Protein AF-A0A2S6AYR6-F1 (afdb_monomer_lite)

Sequence (87 aa):
RDSQSQGSGATSLDAAISGSQRSSQARARDVYRHPKETLQFFDLGPTQAVLEIAPGGGWYSDILAPYLRNAGQLYEAQYLSTSADLA

Structure (mmCIF, N/CA/C/O backbone):
data_AF-A0A2S6AYR6-F1
#
_entry.id   AF-A0A2S6AYR6-F1
#
loop_
_atom_site.group_PDB
_atom_site.id
_atom_site.type_symbol
_atom_site.label_atom_id
_atom_site.label_alt_id
_atom_site.label_comp_id
_atom_site.label_asym_id
_atom_site.label_entity_id
_atom_site.label_seq_id
_atom_site.pdbx_PDB_ins_code
_atom_site.Cartn_x
_atom_site.Cartn_y
_atom_site.Cartn_z
_atom_site.occupancy
_atom_site.B_iso_or_equiv
_atom_site.auth_seq_id
_atom_site.auth_comp_id
_atom_site.auth_asym_id
_atom_site.auth_atom_id
_atom_site.pdbx_PDB_model_num
ATOM 1 N N . ARG A 1 1 ? -25.703 -13.860 16.973 1.00 40.38 1 ARG A N 1
ATOM 2 C CA . ARG A 1 1 ? -25.545 -12.392 17.071 1.00 40.38 1 ARG A CA 1
ATOM 3 C C . ARG A 1 1 ? -25.046 -11.953 15.716 1.00 40.38 1 ARG A C 1
ATOM 5 O O . ARG A 1 1 ? -23.870 -12.124 15.431 1.00 40.38 1 ARG A O 1
ATOM 12 N N . ASP A 1 2 ? -25.976 -11.532 14.876 1.00 41.56 2 ASP A N 1
ATOM 13 C CA . ASP A 1 2 ? -25.693 -11.046 13.537 1.00 41.56 2 ASP A CA 1
ATOM 14 C C . ASP A 1 2 ? -25.051 -9.668 13.646 1.00 41.56 2 ASP A C 1
ATOM 16 O O . ASP A 1 2 ? -25.623 -8.744 14.219 1.00 41.56 2 ASP A O 1
ATOM 20 N N . SER A 1 3 ? -23.843 -9.540 13.117 1.00 42.69 3 SER A N 1
ATOM 21 C CA . SER A 1 3 ? -23.202 -8.252 12.884 1.00 42.69 3 SER A CA 1
ATOM 22 C C . SER A 1 3 ? -22.715 -8.223 11.444 1.00 42.69 3 SER A C 1
ATOM 24 O O . SER A 1 3 ? -21.524 -8.263 11.156 1.00 42.69 3 SER A O 1
ATOM 26 N N . GLN A 1 4 ? -23.682 -8.177 10.528 1.00 44.25 4 GLN A N 1
ATOM 27 C CA . GLN A 1 4 ? -23.482 -7.566 9.222 1.00 44.25 4 GLN A CA 1
ATOM 28 C C . GLN A 1 4 ? -23.575 -6.047 9.412 1.00 44.25 4 GLN A C 1
ATOM 30 O O . GLN A 1 4 ? -24.655 -5.468 9.345 1.00 44.25 4 GLN A O 1
ATOM 35 N N . SER A 1 5 ? -22.443 -5.394 9.672 1.00 45.12 5 SER A N 1
ATOM 36 C CA . SER A 1 5 ? -22.301 -3.958 9.429 1.00 45.12 5 SER A CA 1
ATOM 37 C C . SER A 1 5 ? -21.628 -3.786 8.073 1.00 45.12 5 SER A C 1
ATOM 39 O O . SER A 1 5 ? -20.421 -3.987 7.932 1.00 45.12 5 SER A O 1
ATOM 41 N N . GLN A 1 6 ? -22.433 -3.461 7.066 1.00 42.69 6 GLN A N 1
ATOM 42 C CA . GLN A 1 6 ? -21.953 -3.065 5.752 1.00 42.69 6 GLN A CA 1
ATOM 43 C C . GLN A 1 6 ? -21.106 -1.792 5.862 1.00 42.69 6 GLN A C 1
ATOM 45 O O . GLN A 1 6 ? -21.606 -0.739 6.248 1.00 42.69 6 GLN A O 1
ATOM 50 N N . GLY A 1 7 ? -19.831 -1.885 5.492 1.00 43.47 7 GLY A N 1
ATOM 51 C CA . GLY A 1 7 ? -19.004 -0.737 5.140 1.00 43.47 7 GLY A CA 1
ATOM 52 C C . GLY A 1 7 ? -18.929 -0.625 3.622 1.00 43.47 7 GLY A C 1
ATOM 53 O O . GLY A 1 7 ? -17.960 -1.084 3.026 1.00 43.47 7 GLY A O 1
ATOM 54 N N . SER A 1 8 ? -19.939 -0.031 2.986 1.00 51.09 8 SER A N 1
ATOM 55 C CA . SER A 1 8 ? -20.067 0.106 1.521 1.00 51.09 8 SER A CA 1
ATOM 56 C C . SER A 1 8 ? -19.059 1.074 0.872 1.00 51.09 8 SER A C 1
ATOM 58 O O . SER A 1 8 ? -19.350 1.671 -0.159 1.00 51.09 8 SER A O 1
ATOM 60 N N . GLY A 1 9 ? -17.879 1.252 1.468 1.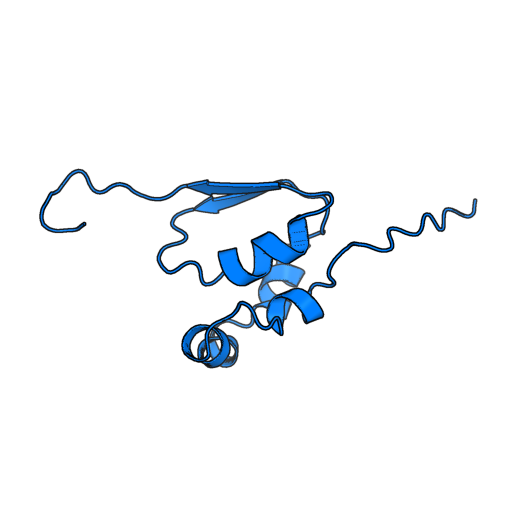00 60.00 9 GLY A N 1
ATOM 61 C CA . GLY A 1 9 ? -16.827 2.139 0.967 1.00 60.00 9 GLY A CA 1
ATOM 62 C C . GLY A 1 9 ? -15.419 1.547 0.983 1.00 60.00 9 GLY A C 1
ATOM 63 O O . GLY A 1 9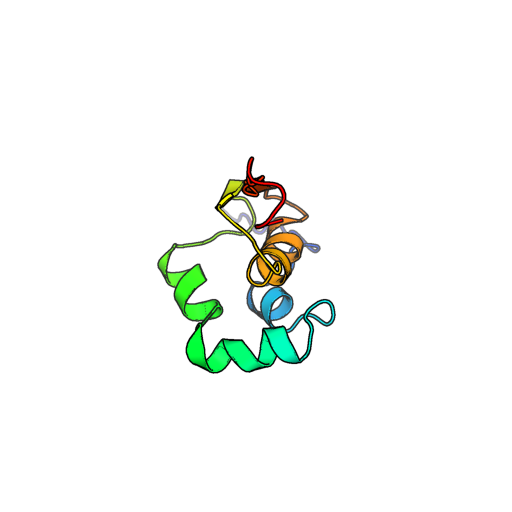 ? -14.545 2.115 0.339 1.00 60.00 9 GLY A O 1
ATOM 64 N N . ALA A 1 10 ? -15.169 0.432 1.684 1.00 68.62 10 ALA A N 1
ATOM 65 C CA . ALA A 1 10 ? -13.826 -0.139 1.797 1.00 68.62 10 ALA A CA 1
ATOM 66 C C . ALA A 1 10 ? -13.365 -0.771 0.474 1.00 68.62 10 ALA A C 1
ATOM 68 O O . ALA A 1 10 ? -13.981 -1.711 -0.026 1.00 68.62 10 ALA A O 1
ATOM 69 N N . THR A 1 11 ? -12.265 -0.261 -0.081 1.00 90.50 11 THR A N 1
ATOM 70 C CA . THR A 1 11 ? -11.579 -0.873 -1.223 1.00 90.50 11 THR A CA 1
ATOM 71 C C . THR A 1 11 ? -11.104 -2.269 -0.820 1.00 90.50 11 THR A C 1
ATOM 73 O O . THR A 1 11 ? -10.429 -2.413 0.197 1.00 90.50 11 THR A O 1
ATOM 76 N N . SER A 1 12 ? -11.431 -3.307 -1.594 1.00 95.88 12 SER A N 1
ATOM 77 C CA . SER A 1 12 ? -10.853 -4.635 -1.357 1.00 95.88 12 SER A CA 1
ATOM 78 C C . SER A 1 12 ? -9.353 -4.635 -1.670 1.00 95.88 12 SER A C 1
ATOM 80 O O . SER A 1 12 ? -8.886 -3.842 -2.488 1.00 95.88 12 SER A O 1
ATOM 82 N N . LEU A 1 13 ? -8.588 -5.551 -1.065 1.00 97.00 13 LEU A N 1
ATOM 83 C CA . LEU A 1 13 ? -7.151 -5.664 -1.342 1.00 97.00 13 LEU A CA 1
ATOM 84 C C . LEU A 1 13 ? -6.880 -5.909 -2.838 1.00 97.00 13 LEU A C 1
ATOM 86 O O . LEU A 1 13 ? -6.001 -5.282 -3.422 1.00 97.00 13 LEU A O 1
ATOM 90 N N . ASP A 1 14 ? -7.693 -6.747 -3.487 1.00 98.00 14 ASP A N 1
ATOM 91 C CA . ASP A 1 14 ? -7.601 -6.998 -4.930 1.00 98.00 14 ASP A CA 1
ATOM 92 C C . ASP A 1 14 ? -7.885 -5.739 -5.769 1.00 98.00 14 ASP A C 1
ATOM 94 O O . ASP A 1 14 ? -7.192 -5.482 -6.757 1.00 98.00 14 ASP A O 1
ATOM 98 N N . ALA A 1 15 ? -8.862 -4.916 -5.369 1.00 97.56 15 ALA A N 1
ATOM 99 C CA . ALA A 1 15 ? -9.155 -3.650 -6.042 1.00 97.56 15 ALA A CA 1
ATOM 100 C C . ALA A 1 15 ? -8.035 -2.615 -5.841 1.00 97.56 15 ALA A C 1
ATOM 102 O O . ALA A 1 15 ? -7.718 -1.869 -6.764 1.00 97.56 15 ALA A O 1
ATOM 103 N N . ALA A 1 16 ? -7.393 -2.594 -4.670 1.00 97.56 16 ALA A N 1
ATOM 104 C CA . ALA A 1 16 ? -6.243 -1.731 -4.414 1.00 97.56 16 ALA A CA 1
ATOM 105 C C . ALA A 1 16 ? -5.026 -2.136 -5.268 1.00 97.56 16 ALA A C 1
ATOM 107 O O . ALA A 1 16 ? -4.399 -1.277 -5.890 1.00 97.56 16 ALA A O 1
ATOM 108 N N . ILE A 1 17 ? -4.736 -3.441 -5.365 1.00 98.31 17 ILE A N 1
ATOM 109 C CA . ILE A 1 17 ? -3.628 -3.985 -6.171 1.00 98.31 17 ILE A CA 1
ATOM 110 C C . ILE A 1 17 ? -3.842 -3.730 -7.670 1.00 98.31 17 ILE A C 1
ATOM 112 O O . ILE A 1 17 ? -2.905 -3.337 -8.366 1.00 98.31 17 ILE A O 1
ATOM 116 N N . SER A 1 18 ? -5.069 -3.919 -8.166 1.00 97.44 18 SER A N 1
ATOM 117 C CA . SER A 1 18 ? -5.426 -3.726 -9.584 1.00 97.44 18 SER A CA 1
ATOM 118 C C . SER A 1 18 ? -5.8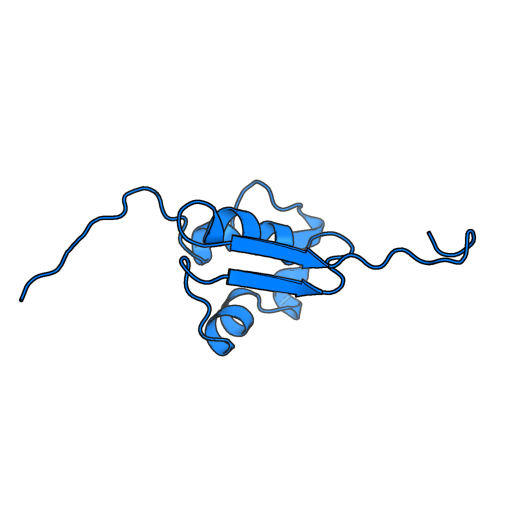23 -2.287 -9.947 1.00 97.44 18 SER A C 1
ATOM 120 O O . SER A 1 18 ? -6.167 -2.015 -11.099 1.00 97.44 18 SER A O 1
ATOM 122 N N . GLY A 1 19 ? -5.759 -1.360 -8.988 1.00 96.44 19 GLY A N 1
ATOM 123 C CA . GLY A 1 19 ? -6.271 -0.002 -9.134 1.00 96.44 19 GLY A CA 1
ATOM 124 C C . GLY A 1 19 ? -5.578 0.823 -10.225 1.00 96.44 19 GLY A C 1
ATOM 125 O O . GLY A 1 19 ? -4.383 0.681 -10.509 1.00 96.44 19 GLY A O 1
ATOM 126 N N . SER A 1 20 ? -6.342 1.726 -10.844 1.00 96.56 20 SER A N 1
ATOM 127 C CA . SER A 1 20 ? -5.878 2.568 -11.953 1.00 96.56 20 SER A CA 1
ATOM 128 C C . SER A 1 20 ? -4.838 3.610 -11.541 1.00 96.56 20 SER A C 1
ATOM 130 O O . SER A 1 20 ? -4.125 4.111 -12.406 1.00 96.56 20 SER A O 1
ATOM 132 N N . GLN A 1 21 ? -4.722 3.915 -10.243 1.00 96.38 21 GLN A N 1
ATOM 133 C CA . GLN A 1 21 ? -3.690 4.806 -9.708 1.00 96.38 21 GLN A CA 1
ATOM 134 C C . GLN A 1 21 ? -2.272 4.244 -9.883 1.00 96.38 21 GLN A C 1
ATOM 136 O O . GLN A 1 21 ? -1.315 5.010 -9.939 1.00 96.38 21 GLN A O 1
ATOM 141 N N . ARG A 1 22 ? -2.123 2.917 -10.011 1.00 97.69 22 ARG A N 1
ATOM 142 C CA . ARG A 1 22 ? -0.808 2.288 -10.163 1.00 97.69 22 ARG A CA 1
ATOM 143 C C . ARG A 1 22 ? -0.237 2.553 -11.553 1.00 97.69 22 ARG A C 1
ATOM 145 O O . ARG A 1 22 ? -0.938 2.440 -12.560 1.00 97.69 22 ARG A O 1
ATOM 152 N N . SER A 1 23 ? 1.058 2.834 -11.650 1.00 97.50 23 SER A N 1
ATOM 153 C CA . SER A 1 23 ? 1.726 2.921 -12.955 1.00 97.50 23 SER A CA 1
ATOM 154 C C . SER A 1 23 ? 1.890 1.535 -13.603 1.00 97.50 23 SER A C 1
ATOM 156 O O . SER A 1 23 ? 1.847 0.496 -12.936 1.00 97.50 23 SER A O 1
ATOM 158 N N . SER A 1 24 ? 2.108 1.489 -14.923 1.00 97.50 24 SER A N 1
ATOM 159 C CA . SER A 1 24 ? 2.428 0.234 -15.625 1.00 97.50 24 SER A CA 1
ATOM 160 C C . SER A 1 24 ? 3.725 -0.393 -15.107 1.00 97.50 24 SER A C 1
ATOM 162 O O . SER A 1 24 ? 3.785 -1.607 -14.930 1.00 97.50 24 SER A O 1
ATOM 164 N N . GLN A 1 25 ? 4.729 0.431 -14.797 1.00 97.44 25 GLN A N 1
ATOM 165 C CA . GLN A 1 25 ? 5.996 -0.003 -14.209 1.00 97.44 25 GLN A CA 1
ATOM 166 C C . GLN A 1 25 ? 5.809 -0.599 -12.808 1.00 97.44 25 GLN A C 1
ATOM 168 O O . GLN A 1 25 ? 6.441 -1.605 -12.479 1.00 97.44 25 GLN A O 1
ATOM 173 N N . ALA A 1 26 ? 4.936 -0.006 -11.987 1.00 97.81 26 ALA A N 1
ATOM 174 C CA . ALA A 1 26 ? 4.622 -0.535 -10.667 1.00 97.81 26 ALA A CA 1
ATOM 175 C C . ALA A 1 26 ? 3.959 -1.916 -10.785 1.00 97.81 26 ALA A C 1
ATOM 177 O O . ALA A 1 26 ? 4.480 -2.878 -10.222 1.00 97.81 26 ALA A O 1
ATOM 178 N N . ARG A 1 27 ? 2.907 -2.049 -11.605 1.00 98.06 27 ARG A N 1
ATOM 179 C CA . ARG A 1 27 ? 2.224 -3.337 -11.846 1.00 98.06 27 ARG A CA 1
ATOM 180 C C . ARG A 1 27 ? 3.141 -4.415 -12.425 1.00 98.06 27 ARG A C 1
ATOM 182 O O . ARG A 1 27 ? 3.070 -5.566 -12.015 1.00 98.06 27 ARG A O 1
ATOM 189 N N . ALA A 1 28 ? 4.047 -4.057 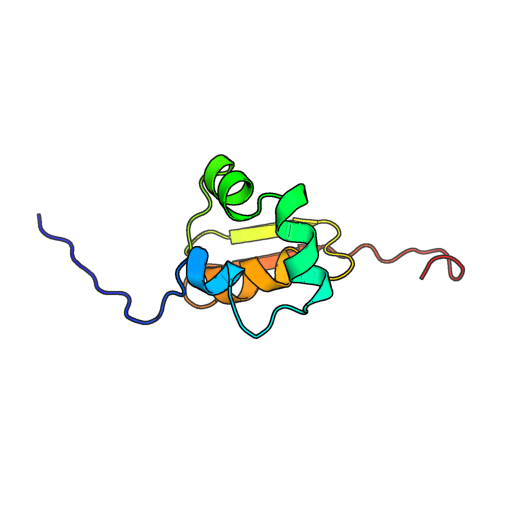-13.338 1.00 97.94 28 ALA A N 1
ATOM 190 C CA . ALA A 1 28 ? 4.977 -5.014 -13.949 1.00 97.94 28 ALA A CA 1
ATOM 191 C C . ALA A 1 28 ? 5.896 -5.710 -12.926 1.00 97.94 28 ALA A C 1
ATOM 193 O O . ALA A 1 28 ? 6.438 -6.778 -13.203 1.00 97.94 28 ALA A O 1
ATOM 194 N N . ARG A 1 29 ? 6.070 -5.124 -11.736 1.00 98.00 29 ARG A N 1
ATOM 195 C CA . ARG A 1 29 ? 6.867 -5.705 -10.651 1.00 98.00 29 ARG A CA 1
ATOM 196 C C . ARG A 1 29 ? 6.086 -6.671 -9.759 1.00 98.00 29 ARG A C 1
ATOM 198 O O . ARG A 1 29 ? 6.721 -7.362 -8.966 1.00 98.00 29 ARG A O 1
ATOM 205 N N . ASP A 1 30 ? 4.759 -6.740 -9.875 1.00 98.38 30 ASP A N 1
ATOM 206 C CA . ASP A 1 30 ? 3.910 -7.575 -9.014 1.00 98.38 30 ASP A CA 1
ATOM 207 C C . ASP A 1 30 ? 4.276 -9.063 -9.130 1.00 98.38 30 ASP A C 1
ATOM 209 O O . ASP A 1 30 ? 4.294 -9.756 -8.119 1.00 98.38 30 ASP A O 1
ATOM 213 N N . VAL A 1 31 ? 4.687 -9.529 -10.319 1.00 98.19 31 VAL A N 1
ATOM 214 C CA . VAL A 1 31 ? 5.133 -10.920 -10.543 1.00 98.19 31 VAL A CA 1
ATOM 215 C C . VAL A 1 31 ? 6.353 -11.315 -9.704 1.00 98.19 31 VAL A C 1
ATOM 217 O O . VAL A 1 31 ? 6.541 -12.491 -9.429 1.00 98.19 31 VAL A O 1
ATOM 220 N N . TYR A 1 32 ? 7.174 -10.346 -9.292 1.00 98.12 32 TYR A N 1
ATOM 221 C CA . TYR A 1 32 ? 8.356 -10.584 -8.458 1.00 98.12 32 TYR A CA 1
ATOM 222 C C . TYR A 1 32 ? 8.112 -10.252 -6.986 1.00 98.12 32 TYR A C 1
ATOM 224 O O . TYR A 1 32 ? 8.851 -10.701 -6.115 1.00 98.12 32 TYR A O 1
ATOM 232 N N . ARG A 1 33 ? 7.130 -9.387 -6.712 1.00 97.31 33 ARG A N 1
ATOM 233 C CA . ARG A 1 33 ? 6.875 -8.827 -5.379 1.00 97.31 33 ARG A CA 1
ATOM 234 C C . ARG A 1 33 ? 5.694 -9.464 -4.665 1.00 97.31 33 ARG A C 1
ATOM 236 O O . ARG A 1 33 ? 5.584 -9.265 -3.464 1.00 97.31 33 ARG A O 1
ATOM 243 N N . HIS A 1 34 ? 4.836 -10.188 -5.384 1.00 98.38 34 HIS A N 1
ATOM 244 C CA . HIS A 1 34 ? 3.695 -10.930 -4.841 1.00 98.38 34 HIS A CA 1
ATOM 245 C C . HIS A 1 34 ? 2.914 -10.115 -3.792 1.00 98.38 34 HIS A C 1
ATOM 247 O O . HIS A 1 34 ? 2.884 -10.484 -2.615 1.00 98.38 34 HIS A O 1
ATOM 253 N N . PRO A 1 35 ? 2.363 -8.937 -4.164 1.00 98.38 35 PRO A N 1
ATOM 254 C CA . PRO A 1 35 ? 1.808 -8.003 -3.187 1.00 98.38 35 PRO A CA 1
ATOM 255 C C . PRO A 1 35 ? 0.655 -8.609 -2.394 1.00 98.38 35 PRO A C 1
ATOM 257 O O . PRO A 1 35 ? 0.552 -8.372 -1.195 1.00 98.38 35 PRO A O 1
ATOM 260 N N . LYS A 1 36 ? -0.204 -9.403 -3.041 1.00 98.31 36 LYS A N 1
ATOM 261 C CA . LYS A 1 36 ? -1.351 -10.018 -2.374 1.00 98.31 36 LYS A CA 1
ATOM 262 C C . LYS A 1 36 ? -0.886 -10.993 -1.303 1.00 98.31 36 LYS A C 1
ATOM 264 O O . LYS A 1 36 ? -1.266 -10.855 -0.147 1.00 98.31 36 LYS A O 1
ATOM 269 N N . GLU A 1 37 ? -0.036 -11.933 -1.690 1.00 98.62 37 GLU A N 1
ATOM 270 C CA . GLU A 1 37 ? 0.488 -12.979 -0.820 1.00 98.62 37 GLU A CA 1
ATOM 271 C C . GLU A 1 37 ? 1.299 -12.375 0.328 1.00 98.62 37 GLU A C 1
ATOM 273 O O . GLU A 1 37 ? 1.138 -12.779 1.475 1.00 98.62 37 GLU A O 1
ATOM 278 N N . THR A 1 38 ? 2.114 -11.356 0.041 1.00 98.50 38 THR A N 1
ATOM 279 C CA . THR A 1 38 ? 2.908 -10.656 1.058 1.00 98.50 38 THR A CA 1
ATOM 280 C C . THR A 1 38 ? 2.018 -9.946 2.075 1.00 98.50 38 THR A C 1
ATOM 282 O O . THR A 1 38 ? 2.202 -10.118 3.277 1.00 98.50 38 THR A O 1
ATOM 285 N N . LEU A 1 39 ? 1.030 -9.165 1.626 1.00 98.19 39 LEU A N 1
ATOM 286 C CA . LEU A 1 39 ? 0.152 -8.419 2.535 1.00 98.19 39 LEU A CA 1
ATOM 287 C C . LEU A 1 39 ? -0.794 -9.346 3.316 1.00 98.19 39 LEU A C 1
ATOM 289 O O . LEU A 1 39 ? -1.114 -9.060 4.467 1.00 98.19 39 LEU A O 1
ATOM 293 N N . GLN A 1 40 ? -1.184 -10.483 2.733 1.00 97.38 40 GLN A N 1
ATOM 294 C CA . GLN A 1 40 ? -1.920 -11.538 3.435 1.00 97.38 40 GLN A CA 1
ATOM 295 C C . GLN A 1 40 ? -1.059 -12.267 4.468 1.00 97.38 40 GLN A C 1
ATOM 297 O O . GLN A 1 40 ? -1.553 -12.587 5.543 1.00 97.38 40 GLN A O 1
ATOM 302 N N . PHE A 1 41 ? 0.221 -12.508 4.177 1.00 98.25 41 PHE A N 1
ATOM 303 C CA . PHE A 1 41 ? 1.150 -13.111 5.135 1.00 98.25 41 PHE A CA 1
ATOM 304 C C . PHE A 1 41 ? 1.286 -12.267 6.411 1.00 98.25 41 PHE A C 1
ATOM 306 O O . PHE A 1 41 ? 1.369 -12.818 7.505 1.00 98.25 41 PHE A O 1
ATOM 313 N N . PHE A 1 42 ? 1.250 -10.938 6.282 1.00 97.38 42 PHE A N 1
ATOM 314 C CA . PHE A 1 42 ? 1.241 -10.015 7.421 1.00 97.38 42 PHE A CA 1
ATOM 315 C C . PHE A 1 42 ? -0.134 -9.833 8.080 1.00 97.38 42 PHE A C 1
ATOM 317 O O . PHE A 1 42 ? -0.246 -9.036 9.008 1.00 97.38 42 PHE A O 1
ATOM 324 N N . ASP A 1 43 ? -1.162 -10.548 7.613 1.00 97.31 43 ASP A N 1
ATOM 325 C CA . ASP A 1 43 ? -2.551 -10.419 8.070 1.00 97.31 43 ASP A CA 1
ATOM 326 C C . ASP A 1 43 ? -3.043 -8.957 8.043 1.00 97.31 43 ASP A C 1
ATOM 328 O O . ASP A 1 43 ? -3.615 -8.426 9.002 1.00 97.31 43 ASP A O 1
ATOM 332 N N . LEU A 1 44 ? -2.757 -8.263 6.930 1.00 97.44 44 LEU A N 1
ATOM 333 C CA . LEU A 1 44 ? -3.103 -6.855 6.785 1.00 97.44 44 LEU A CA 1
ATOM 334 C C . LEU A 1 44 ? -4.621 -6.657 6.621 1.00 97.44 44 LEU A C 1
ATOM 336 O O . LEU A 1 44 ? -5.222 -6.999 5.596 1.00 97.44 44 LEU A O 1
ATOM 340 N N . GLY A 1 45 ? -5.225 -5.986 7.598 1.00 96.62 45 GLY A N 1
ATOM 341 C CA . GLY A 1 45 ? -6.628 -5.575 7.598 1.00 96.62 45 GLY A CA 1
ATOM 342 C C . GLY A 1 45 ? -6.830 -4.099 7.215 1.00 96.62 45 GLY A C 1
ATOM 343 O O . GLY A 1 45 ? -5.970 -3.263 7.491 1.00 96.62 45 GLY A O 1
ATOM 344 N N . PRO A 1 46 ? -7.997 -3.726 6.652 1.00 97.00 46 PRO A N 1
ATOM 345 C CA . PRO A 1 46 ? -8.264 -2.369 6.156 1.00 97.00 46 PRO A CA 1
ATOM 346 C C . PRO A 1 46 ? -8.457 -1.315 7.264 1.00 97.00 46 PRO A C 1
ATOM 348 O O . PRO A 1 46 ? -8.624 -0.135 6.966 1.00 97.00 46 PRO A O 1
ATOM 351 N N . THR A 1 47 ? -8.475 -1.725 8.536 1.00 97.44 47 THR A N 1
ATOM 352 C CA . THR A 1 47 ? -8.679 -0.847 9.703 1.00 97.44 47 THR A CA 1
ATOM 353 C C . THR A 1 47 ? -7.405 -0.625 10.520 1.00 97.44 47 THR A C 1
ATOM 355 O O . THR A 1 47 ? -7.451 -0.005 11.580 1.00 97.44 47 THR A O 1
ATOM 358 N N . GLN A 1 48 ? -6.280 -1.201 10.097 1.00 98.00 48 GLN A N 1
ATOM 359 C CA . GLN A 1 48 ? -5.020 -1.113 10.830 1.00 98.00 48 GLN A CA 1
ATOM 360 C C . GLN A 1 48 ? -4.332 0.239 10.597 1.00 98.00 48 GLN A C 1
ATOM 362 O O . GLN A 1 48 ? -4.569 0.923 9.599 1.00 98.00 48 GLN A O 1
ATOM 367 N N . ALA A 1 49 ? -3.451 0.607 11.525 1.00 98.38 49 ALA A N 1
ATOM 368 C CA . ALA A 1 49 ? -2.455 1.646 11.311 1.00 98.38 49 ALA A CA 1
ATOM 369 C C . ALA A 1 49 ? -1.163 0.991 10.808 1.00 98.38 49 ALA A C 1
ATOM 371 O O . ALA A 1 49 ? -0.644 0.074 11.445 1.00 98.38 49 ALA A O 1
ATOM 372 N N . VAL A 1 50 ? -0.655 1.454 9.670 1.00 98.38 50 VAL A N 1
ATOM 373 C CA . VAL A 1 50 ? 0.506 0.888 8.980 1.00 98.38 50 VAL A CA 1
ATOM 374 C C . VAL A 1 50 ? 1.572 1.960 8.845 1.00 98.38 50 VAL A C 1
ATOM 376 O O . VAL A 1 50 ? 1.285 3.062 8.388 1.00 98.38 50 VAL A O 1
ATOM 379 N N . LEU A 1 51 ? 2.803 1.630 9.229 1.00 97.81 51 LEU A N 1
ATOM 380 C CA . LEU A 1 51 ? 3.980 2.460 8.996 1.00 97.81 51 LEU A CA 1
ATOM 381 C C . LEU A 1 51 ? 4.785 1.877 7.830 1.00 97.81 51 LEU A C 1
ATOM 383 O O . LEU A 1 51 ? 5.360 0.797 7.959 1.00 97.81 51 LEU A O 1
ATOM 387 N N . GLU A 1 52 ? 4.854 2.597 6.714 1.00 96.88 52 GLU A N 1
ATOM 388 C CA . GLU A 1 52 ? 5.744 2.287 5.596 1.00 96.88 52 GLU A CA 1
ATOM 389 C C . GLU A 1 52 ? 7.076 3.015 5.785 1.00 96.88 52 GLU A C 1
ATOM 391 O O . GLU A 1 52 ? 7.158 4.242 5.730 1.00 96.88 52 GLU A O 1
ATOM 396 N N . ILE A 1 53 ? 8.137 2.248 6.029 1.00 94.94 53 ILE A N 1
ATOM 397 C CA . ILE A 1 53 ? 9.497 2.770 6.165 1.00 94.94 53 ILE A CA 1
ATOM 398 C C . ILE A 1 53 ? 10.158 2.763 4.790 1.00 94.94 53 ILE A C 1
ATOM 400 O O . ILE A 1 53 ? 10.171 1.731 4.121 1.00 94.94 53 ILE A O 1
ATOM 404 N N . ALA A 1 54 ? 10.757 3.891 4.407 1.00 91.69 54 ALA A N 1
ATOM 405 C CA . ALA A 1 54 ? 11.417 4.076 3.117 1.00 91.69 54 ALA A CA 1
ATOM 406 C C . ALA A 1 54 ? 10.508 3.726 1.915 1.00 91.69 54 ALA A C 1
ATOM 408 O O . ALA A 1 54 ? 10.866 2.851 1.119 1.00 91.69 54 ALA A O 1
ATOM 409 N N . PRO A 1 55 ? 9.360 4.415 1.741 1.00 92.56 55 PRO A N 1
ATOM 410 C CA . PRO A 1 55 ? 8.430 4.140 0.638 1.00 92.56 55 PRO A CA 1
ATOM 411 C C . PRO A 1 55 ? 9.085 4.296 -0.744 1.00 92.56 55 PRO A C 1
ATOM 413 O O . PRO A 1 55 ? 8.679 3.657 -1.722 1.00 92.56 55 PRO A O 1
ATOM 416 N N . GLY A 1 56 ? 10.146 5.107 -0.843 1.00 90.00 56 GLY A N 1
ATOM 417 C CA . GLY A 1 56 ? 10.917 5.276 -2.071 1.00 90.00 56 GLY A CA 1
ATOM 418 C C . GLY A 1 56 ? 10.016 5.766 -3.203 1.00 90.00 56 GLY A C 1
ATOM 419 O O . GLY A 1 56 ? 9.398 6.815 -3.095 1.00 90.00 56 GLY A O 1
ATOM 420 N N . GLY A 1 57 ? 9.910 4.990 -4.283 1.00 90.38 57 GLY A N 1
ATOM 421 C CA . GLY A 1 57 ? 9.013 5.290 -5.406 1.00 90.38 57 GLY A CA 1
ATOM 422 C C . GLY A 1 57 ? 7.526 4.977 -5.171 1.00 90.38 57 GLY A C 1
ATOM 423 O O . GLY A 1 57 ? 6.798 4.867 -6.152 1.00 90.38 57 GLY A O 1
ATOM 424 N N . GLY A 1 58 ? 7.091 4.739 -3.928 1.00 95.19 58 GLY A N 1
ATOM 425 C CA . GLY A 1 58 ? 5.675 4.597 -3.554 1.00 95.19 58 GLY A CA 1
ATOM 426 C C . GLY A 1 58 ? 5.006 3.289 -3.985 1.00 95.19 58 GLY A C 1
ATOM 427 O O . GLY A 1 58 ? 3.788 3.210 -4.103 1.00 95.19 58 GLY A O 1
ATOM 428 N N . TRP A 1 59 ? 5.782 2.236 -4.262 1.00 97.62 59 TRP A N 1
ATOM 429 C CA . TRP A 1 59 ? 5.230 1.012 -4.856 1.00 97.62 59 TRP A CA 1
ATOM 430 C C . TRP A 1 59 ? 4.197 0.311 -3.961 1.00 97.62 59 TRP A C 1
ATOM 432 O O . TRP A 1 59 ? 3.221 -0.221 -4.496 1.00 97.62 59 TRP A O 1
ATOM 442 N N . TYR A 1 60 ? 4.432 0.285 -2.640 1.00 97.81 60 TYR A N 1
ATOM 443 C CA . TYR A 1 60 ? 3.469 -0.217 -1.655 1.00 97.81 60 TYR A CA 1
ATOM 444 C C . TYR A 1 60 ? 2.468 0.871 -1.257 1.00 97.81 60 TYR A C 1
ATOM 446 O O . TYR A 1 60 ? 1.283 0.545 -1.188 1.00 97.81 60 TYR A O 1
ATOM 454 N N . SER A 1 61 ? 2.887 2.136 -1.116 1.00 97.62 61 SER A N 1
ATOM 455 C CA . SER A 1 61 ? 1.987 3.286 -0.913 1.00 97.62 61 SER A CA 1
ATOM 456 C C . SER A 1 61 ? 0.782 3.272 -1.859 1.00 97.62 61 SER A C 1
ATOM 458 O O . SER A 1 61 ? -0.360 3.398 -1.418 1.00 97.62 61 SER A O 1
ATOM 460 N N . ASP A 1 62 ? 1.013 3.016 -3.151 1.00 97.94 62 A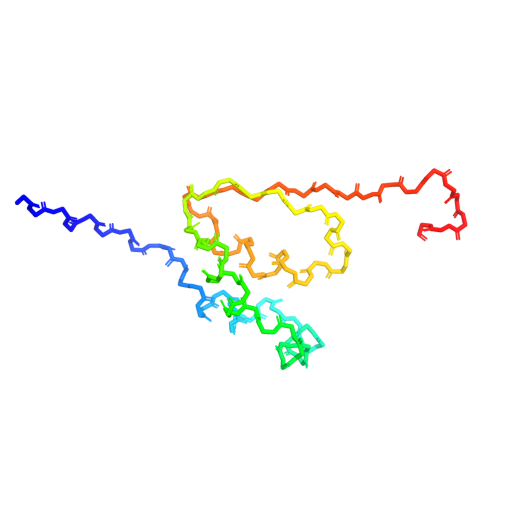SP A N 1
ATOM 461 C CA . ASP A 1 62 ? -0.014 2.943 -4.203 1.00 97.94 62 ASP A CA 1
ATOM 462 C C . ASP A 1 62 ? -1.103 1.874 -3.963 1.00 97.94 62 ASP A C 1
ATOM 464 O O . ASP A 1 62 ? -2.192 1.947 -4.546 1.00 97.94 62 ASP A O 1
ATOM 468 N N . ILE A 1 63 ? -0.806 0.864 -3.138 1.00 98.44 63 ILE A N 1
ATOM 469 C CA . ILE A 1 63 ? -1.723 -0.211 -2.728 1.00 98.44 63 ILE A CA 1
ATOM 470 C C . ILE A 1 63 ? -2.301 0.100 -1.341 1.00 98.44 63 ILE A C 1
ATOM 472 O O . ILE A 1 63 ? -3.513 0.021 -1.135 1.00 98.44 63 ILE A O 1
ATOM 476 N N . LEU A 1 64 ? -1.444 0.464 -0.385 1.00 98.31 64 LEU A N 1
ATOM 477 C CA . LEU A 1 64 ? -1.812 0.673 1.015 1.00 98.31 64 LEU A CA 1
ATOM 478 C C . LEU A 1 64 ? -2.737 1.880 1.189 1.00 98.31 64 LEU A C 1
ATOM 480 O O . LEU A 1 64 ? -3.734 1.784 1.905 1.00 98.31 64 LEU A O 1
ATOM 484 N N . ALA A 1 65 ? -2.462 2.989 0.499 1.00 97.50 65 ALA A N 1
ATOM 485 C CA . ALA A 1 65 ? -3.240 4.217 0.622 1.00 97.50 65 ALA A CA 1
ATOM 486 C C . ALA A 1 65 ? -4.733 4.017 0.286 1.00 97.50 65 ALA A C 1
ATOM 488 O O . ALA A 1 65 ? -5.573 4.369 1.118 1.00 97.50 65 ALA A O 1
ATOM 489 N N . PRO A 1 66 ? -5.126 3.432 -0.868 1.00 97.38 66 PRO A N 1
ATOM 490 C CA . PRO A 1 66 ? -6.539 3.172 -1.150 1.00 97.38 66 PRO A C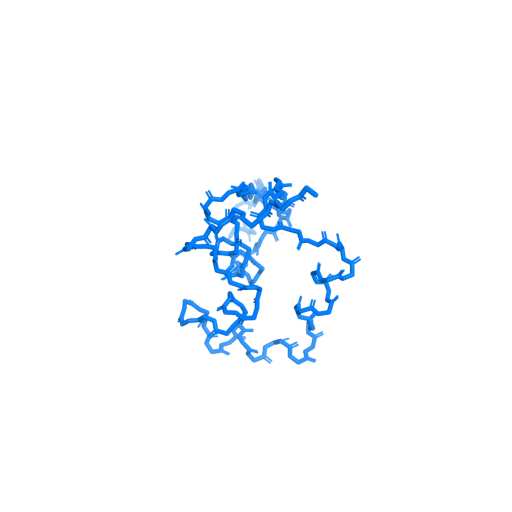A 1
ATOM 491 C C . PRO A 1 66 ? -7.146 2.039 -0.308 1.00 97.38 66 PRO A C 1
ATOM 493 O O . PRO A 1 66 ? -8.351 2.086 -0.052 1.00 97.38 66 PRO A O 1
ATOM 496 N N . TYR A 1 67 ? -6.357 1.046 0.126 1.00 98.00 67 TYR A N 1
ATOM 497 C CA . TYR A 1 67 ? -6.846 -0.057 0.967 1.00 98.00 67 TYR A CA 1
ATOM 498 C C . TYR A 1 67 ? -7.210 0.410 2.385 1.00 98.00 67 TYR A C 1
ATOM 500 O O . TYR A 1 67 ? -8.241 0.014 2.926 1.00 98.00 67 TYR A O 1
ATOM 508 N N . LEU A 1 68 ? -6.406 1.310 2.958 1.00 97.81 68 LEU A N 1
ATOM 509 C CA . LEU A 1 68 ? -6.579 1.820 4.323 1.00 97.81 68 LEU A CA 1
ATOM 510 C C . LEU A 1 68 ? -7.438 3.095 4.393 1.00 97.81 68 LEU A C 1
ATOM 512 O O . LEU A 1 68 ? -7.875 3.469 5.477 1.00 97.81 68 LEU A O 1
ATOM 516 N N . ARG A 1 69 ? -7.726 3.749 3.255 1.00 96.62 69 ARG A N 1
ATOM 517 C CA . ARG A 1 69 ? -8.312 5.105 3.153 1.00 96.62 69 ARG A CA 1
ATOM 518 C C . ARG A 1 69 ? -9.476 5.409 4.101 1.00 96.62 69 ARG A C 1
ATOM 520 O O . ARG A 1 69 ? -9.578 6.532 4.582 1.00 96.62 69 ARG A O 1
ATOM 527 N N . ASN A 1 70 ? -10.398 4.466 4.287 1.00 95.31 70 ASN A N 1
ATOM 528 C CA . ASN A 1 70 ? -11.667 4.755 4.963 1.00 95.31 70 ASN A CA 1
ATOM 529 C C . ASN A 1 70 ? -11.657 4.471 6.464 1.00 95.31 70 ASN A C 1
ATOM 531 O O . ASN A 1 70 ? -12.426 5.092 7.191 1.00 95.31 70 ASN A O 1
ATOM 535 N N . ALA A 1 71 ? -10.865 3.498 6.913 1.00 95.69 71 ALA A N 1
ATOM 536 C CA . ALA A 1 71 ? -10.952 2.979 8.279 1.00 95.69 71 ALA A CA 1
ATOM 537 C C . ALA A 1 71 ? -9.591 2.694 8.925 1.00 95.69 71 ALA A C 1
ATOM 539 O O . ALA A 1 71 ? -9.540 2.438 10.126 1.00 95.69 71 ALA A O 1
ATOM 540 N N . GLY A 1 72 ? -8.512 2.718 8.147 1.00 97.06 72 GLY A N 1
ATOM 541 C CA . GLY A 1 72 ? -7.145 2.548 8.611 1.00 97.06 72 GLY A CA 1
ATOM 542 C C . GLY A 1 72 ? -6.355 3.846 8.501 1.00 97.06 72 GLY A C 1
ATOM 543 O O . GLY A 1 72 ? -6.893 4.919 8.218 1.00 97.06 72 GLY A O 1
ATOM 544 N N . GLN A 1 73 ? -5.052 3.738 8.735 1.00 98.38 73 GLN A N 1
ATOM 545 C CA . GLN A 1 73 ? -4.113 4.848 8.602 1.00 98.38 73 GLN A CA 1
ATOM 546 C C . GLN A 1 73 ? -2.820 4.354 7.965 1.00 98.38 73 GLN A C 1
ATOM 548 O O . GLN A 1 73 ? -2.288 3.323 8.365 1.00 98.38 73 GLN A O 1
ATOM 553 N N . LEU A 1 74 ? -2.311 5.105 6.992 1.00 98.25 74 LEU A N 1
ATOM 554 C CA . LEU A 1 74 ? -0.978 4.910 6.438 1.00 98.25 74 LEU A CA 1
ATOM 555 C C . LEU A 1 74 ? -0.086 6.060 6.907 1.00 98.25 74 LEU A C 1
ATOM 557 O O . LEU A 1 74 ? -0.397 7.227 6.671 1.00 98.25 74 LEU A O 1
ATOM 561 N N . TYR A 1 75 ? 1.015 5.713 7.558 1.00 98.06 75 TYR A N 1
ATOM 562 C CA . TYR A 1 75 ? 2.097 6.614 7.915 1.00 98.06 75 TYR A CA 1
ATOM 563 C C . TYR A 1 75 ? 3.301 6.292 7.042 1.00 98.06 75 TYR A C 1
ATOM 565 O O . TYR A 1 75 ? 3.715 5.140 6.965 1.00 98.06 75 TYR A O 1
ATOM 573 N N . GLU A 1 76 ? 3.889 7.304 6.419 1.00 95.75 76 GLU A N 1
ATOM 574 C CA . GLU A 1 76 ? 5.093 7.145 5.609 1.00 95.75 76 GLU A CA 1
ATOM 575 C C . GLU A 1 76 ? 6.294 7.745 6.340 1.00 95.75 76 GLU A C 1
ATOM 577 O O . GLU A 1 76 ? 6.308 8.926 6.690 1.00 95.75 76 GLU A O 1
ATOM 582 N N . ALA A 1 77 ? 7.315 6.923 6.570 1.00 93.88 77 ALA A N 1
ATOM 583 C CA . ALA A 1 77 ? 8.600 7.339 7.113 1.00 93.88 77 ALA A CA 1
ATOM 584 C C . ALA A 1 77 ? 9.643 7.359 5.992 1.00 93.88 77 ALA A C 1
ATOM 586 O O . ALA A 1 77 ? 10.369 6.387 5.764 1.00 93.88 77 ALA A O 1
ATOM 587 N N . GLN A 1 78 ? 9.704 8.481 5.276 1.00 87.50 78 GLN A N 1
ATOM 588 C CA . GLN A 1 78 ? 10.700 8.716 4.236 1.00 87.50 78 GLN A CA 1
ATOM 589 C C . GLN A 1 78 ? 12.058 9.083 4.846 1.00 87.50 78 GLN A C 1
ATOM 591 O O . GLN A 1 78 ? 12.144 9.902 5.761 1.00 87.50 78 GLN A O 1
ATOM 596 N N . TYR A 1 79 ? 13.135 8.515 4.298 1.00 80.56 79 TYR A N 1
ATOM 597 C CA . TYR A 1 79 ? 14.482 8.978 4.614 1.00 80.56 79 TYR A CA 1
ATOM 598 C C . TYR A 1 79 ? 14.762 10.290 3.886 1.00 80.56 79 TYR A C 1
ATOM 600 O O . TYR A 1 79 ? 14.704 10.358 2.659 1.00 80.56 79 TYR A O 1
ATOM 608 N N . LEU A 1 80 ? 15.117 11.315 4.654 1.00 71.94 80 LEU A N 1
ATOM 609 C CA . LEU A 1 80 ? 15.818 12.482 4.141 1.00 71.94 80 LEU A CA 1
ATOM 610 C C . LEU A 1 80 ? 17.311 12.209 4.305 1.00 71.94 80 LEU A C 1
ATOM 612 O O . LEU A 1 80 ? 17.811 12.135 5.429 1.00 71.94 80 LEU A O 1
ATOM 616 N N . SER A 1 81 ? 18.014 12.011 3.190 1.00 68.38 81 SER A N 1
ATOM 617 C CA . SER A 1 81 ? 19.474 11.990 3.222 1.00 68.38 81 SER A CA 1
ATOM 618 C C . SER A 1 81 ? 19.972 13.364 3.667 1.00 68.38 81 SER A C 1
ATOM 620 O O . SER A 1 81 ? 19.522 14.389 3.158 1.00 68.38 81 SER A O 1
ATOM 622 N N . THR A 1 82 ? 20.911 13.400 4.610 1.00 70.38 82 THR A N 1
ATOM 623 C CA . THR A 1 82 ? 21.613 14.637 4.989 1.00 70.38 82 THR A CA 1
ATOM 624 C C . THR A 1 82 ? 22.742 14.984 4.018 1.00 70.38 82 THR A C 1
ATOM 626 O O . THR A 1 82 ? 23.353 16.045 4.134 1.00 70.38 82 THR A O 1
ATOM 629 N N . SER A 1 83 ? 23.028 14.108 3.052 1.00 66.31 83 SER A N 1
ATOM 630 C CA . SER A 1 83 ? 24.007 14.336 1.994 1.00 66.31 83 SER A CA 1
ATOM 631 C C . SER A 1 83 ? 23.311 14.892 0.755 1.00 66.31 83 SER A C 1
ATOM 633 O O . SER A 1 83 ? 22.462 14.218 0.173 1.00 66.31 83 SER A O 1
ATOM 635 N N . ALA A 1 84 ? 23.712 16.095 0.335 1.00 62.19 84 ALA A N 1
ATOM 636 C CA . ALA A 1 84 ? 23.174 16.777 -0.844 1.00 62.19 84 ALA A CA 1
ATOM 637 C C . ALA A 1 84 ? 23.350 15.980 -2.153 1.00 62.19 84 ALA A C 1
ATOM 639 O O . ALA A 1 84 ? 22.580 16.170 -3.085 1.00 62.19 84 ALA A O 1
ATOM 640 N N . ASP A 1 85 ? 24.317 15.059 -2.198 1.00 63.50 85 ASP A N 1
ATOM 641 C CA . ASP A 1 85 ? 24.654 14.272 -3.391 1.00 63.50 85 ASP A CA 1
ATOM 642 C C . ASP A 1 85 ? 23.823 12.985 -3.559 1.00 63.50 85 ASP A C 1
ATOM 644 O O . ASP A 1 85 ? 24.003 12.260 -4.535 1.00 63.50 85 ASP A O 1
ATOM 648 N N . LEU A 1 86 ? 22.947 12.662 -2.601 1.00 55.28 86 LEU A N 1
ATOM 649 C CA . LEU A 1 86 ? 22.164 11.414 -2.581 1.00 55.28 86 LEU A CA 1
ATOM 650 C C . LEU A 1 86 ? 20.647 11.652 -2.477 1.00 55.28 86 LEU A C 1
ATOM 652 O O . LEU A 1 86 ? 19.911 10.717 -2.156 1.00 55.28 86 LEU A O 1
ATOM 656 N N . ALA A 1 87 ? 20.202 12.894 -2.685 1.00 50.22 87 ALA A N 1
ATOM 657 C CA . ALA A 1 87 ? 18.788 13.267 -2.714 1.00 50.22 87 ALA A CA 1
ATOM 658 C C . ALA A 1 87 ? 18.169 13.039 -4.101 1.00 50.22 87 ALA A C 1
ATOM 660 O O . ALA A 1 87 ? 18.837 13.363 -5.109 1.00 50.22 87 ALA A O 1
#

Foldseek 3Di:
DDDPPDPVQAQDLVCLLVDPLDDPVLNVCCVVVVLVVVCVVVVDALQEEDEAEACPVVSVVSRNCRRNVPHYHYHYHHDDDPDPVPD

Secondary structure (DSSP, 8-state):
-------TTPPPHHHHHT-TTS-HHHHHTHHHH-HHHHHHHTT--TTSEEEEE--TTTTTHHHHHHHHTTTSEEEEE----SSGGG-

pLDDT: mean 87.96, std 17.83, range [40.38, 98.62]

Radius of gyration: 15.17 Å; chains: 1; bounding box: 50×30×33 Å